Protein AF-A0A7W0H669-F1 (afdb_monomer_lite)

Structure (mmCIF, N/CA/C/O backbone):
data_AF-A0A7W0H669-F1
#
_entry.id   AF-A0A7W0H669-F1
#
loop_
_atom_site.group_PDB
_atom_site.id
_atom_site.type_symbol
_atom_site.label_atom_id
_atom_site.label_alt_id
_atom_site.label_comp_id
_atom_site.label_asym_id
_atom_site.label_entity_id
_atom_site.label_seq_id
_atom_site.pdbx_PDB_ins_code
_atom_site.Cartn_x
_atom_site.Cartn_y
_atom_site.Cartn_z
_atom_site.occupancy
_atom_site.B_iso_or_equiv
_atom_site.auth_seq_id
_atom_site.auth_comp_id
_atom_site.auth_asym_id
_atom_site.auth_atom_id
_atom_site.pdbx_PDB_model_num
ATOM 1 N N . MET A 1 1 ? -6.456 2.709 16.620 1.00 79.56 1 MET A N 1
ATOM 2 C CA . MET A 1 1 ? -5.161 3.403 16.438 1.00 79.56 1 MET A CA 1
ATOM 3 C C . MET A 1 1 ? -5.069 3.803 14.974 1.00 79.56 1 MET A C 1
ATOM 5 O O . MET A 1 1 ? -5.451 2.984 14.152 1.00 79.56 1 MET A O 1
ATOM 9 N N . SER A 1 2 ? -4.630 5.015 14.636 1.00 91.81 2 SER A N 1
ATOM 10 C CA . SER A 1 2 ? -4.296 5.385 13.251 1.00 91.81 2 SER A CA 1
ATOM 11 C C . SER A 1 2 ? -2.780 5.492 13.104 1.00 91.81 2 SER A C 1
ATOM 13 O O . SER A 1 2 ? -2.094 5.859 14.061 1.00 91.81 2 SER A O 1
ATOM 15 N N . ALA A 1 3 ? -2.248 5.137 11.936 1.00 96.81 3 ALA A N 1
ATOM 16 C CA . ALA A 1 3 ? -0.810 5.154 11.680 1.00 96.81 3 ALA A CA 1
ATOM 17 C C . ALA A 1 3 ? -0.467 5.924 10.400 1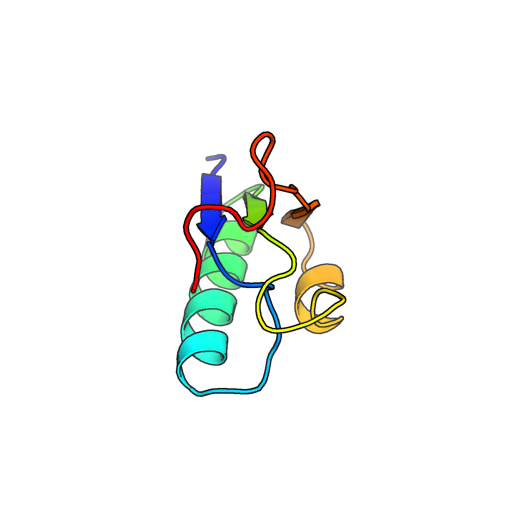.00 96.81 3 ALA A C 1
ATOM 19 O O . ALA A 1 3 ? -1.190 5.861 9.409 1.00 96.81 3 ALA A O 1
ATOM 20 N N . LEU A 1 4 ? 0.680 6.605 10.422 1.00 96.62 4 LEU A N 1
ATOM 21 C CA . LEU A 1 4 ? 1.297 7.222 9.251 1.00 96.62 4 LEU A CA 1
ATOM 22 C C . LEU A 1 4 ? 2.593 6.480 8.927 1.00 96.62 4 LEU A C 1
ATOM 24 O O . LEU A 1 4 ? 3.496 6.400 9.761 1.00 96.62 4 LEU A O 1
ATOM 28 N N . VAL A 1 5 ? 2.700 5.978 7.702 1.00 94.81 5 VAL A N 1
ATOM 29 C CA . VAL A 1 5 ? 3.922 5.373 7.171 1.00 94.81 5 VAL A CA 1
ATOM 30 C C . VAL A 1 5 ? 4.485 6.297 6.099 1.00 94.81 5 VAL A C 1
ATOM 32 O O . VAL A 1 5 ? 3.778 6.677 5.171 1.00 94.81 5 VAL A O 1
ATOM 35 N N . VAL A 1 6 ? 5.763 6.662 6.216 1.00 93.81 6 VAL A N 1
ATOM 36 C CA . VAL A 1 6 ? 6.441 7.552 5.262 1.00 93.81 6 VAL A CA 1
ATOM 37 C C . VAL A 1 6 ? 7.551 6.796 4.544 1.00 93.81 6 VAL A C 1
ATOM 39 O O . VAL A 1 6 ? 8.426 6.209 5.179 1.00 93.81 6 VAL A O 1
ATOM 42 N N . SER A 1 7 ? 7.535 6.837 3.213 1.00 89.62 7 SER A N 1
ATOM 43 C CA . SER A 1 7 ? 8.532 6.197 2.358 1.00 89.62 7 SER A CA 1
ATOM 44 C C . SER A 1 7 ? 9.105 7.171 1.330 1.00 89.62 7 SER A C 1
ATOM 46 O O . SER A 1 7 ? 8.384 7.881 0.634 1.00 89.62 7 SER A O 1
ATOM 48 N N . SER A 1 8 ? 10.428 7.162 1.170 1.00 87.88 8 SER A N 1
ATOM 49 C CA . SER A 1 8 ? 11.110 7.875 0.082 1.00 87.88 8 SER A CA 1
ATOM 50 C C . SER A 1 8 ? 11.094 7.122 -1.252 1.00 87.88 8 SER A C 1
A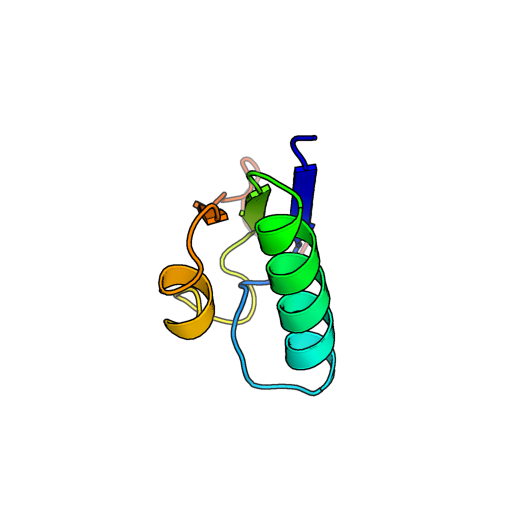TOM 52 O O . SER A 1 8 ? 11.663 7.617 -2.221 1.00 87.88 8 SER A O 1
ATOM 54 N N . TYR A 1 9 ? 10.457 5.951 -1.299 1.00 85.50 9 TYR A N 1
ATOM 55 C CA . TYR A 1 9 ? 10.305 5.094 -2.472 1.00 85.50 9 TYR A CA 1
ATOM 56 C C . TYR A 1 9 ? 8.828 4.822 -2.729 1.00 85.50 9 TYR A C 1
ATOM 58 O O . TYR A 1 9 ? 8.045 4.707 -1.778 1.00 85.50 9 TYR A O 1
ATOM 66 N N . ALA A 1 10 ? 8.477 4.644 -3.998 1.00 87.69 10 ALA A N 1
ATOM 67 C CA . ALA A 1 10 ? 7.171 4.145 -4.380 1.00 87.69 10 ALA A CA 1
ATOM 68 C C . ALA A 1 10 ? 6.942 2.750 -3.760 1.00 87.69 10 ALA A C 1
ATOM 70 O O . ALA A 1 10 ? 7.859 1.920 -3.770 1.00 87.69 10 ALA A O 1
ATOM 71 N N . PRO A 1 11 ? 5.747 2.477 -3.207 1.00 83.94 11 PRO A N 1
ATOM 72 C CA . PRO A 1 11 ? 5.395 1.170 -2.672 1.00 83.94 11 PRO A CA 1
ATOM 73 C C . PRO A 1 11 ? 5.163 0.189 -3.827 1.00 83.94 11 PRO A C 1
ATOM 75 O O . PRO A 1 11 ? 4.034 -0.055 -4.230 1.00 83.94 11 PRO A O 1
ATOM 78 N N . ALA A 1 12 ? 6.252 -0.340 -4.381 1.00 85.81 12 ALA A N 1
ATOM 79 C CA . ALA A 1 12 ? 6.261 -1.274 -5.502 1.00 85.81 12 ALA A CA 1
ATOM 80 C C . ALA A 1 12 ? 6.825 -2.633 -5.065 1.00 85.81 12 ALA A C 1
ATOM 82 O O . ALA A 1 12 ? 7.917 -2.672 -4.490 1.00 85.81 12 ALA A O 1
ATOM 83 N N . LEU A 1 13 ? 6.131 -3.747 -5.330 1.00 78.62 13 LEU A N 1
ATOM 84 C CA . LEU A 1 13 ? 6.645 -5.085 -5.027 1.00 78.62 13 LEU A CA 1
ATOM 85 C C . LEU A 1 13 ? 7.617 -5.514 -6.135 1.00 78.62 13 LEU A C 1
ATOM 87 O O . LEU A 1 13 ? 7.222 -5.942 -7.209 1.00 78.62 13 LEU A O 1
ATOM 91 N N . GLY A 1 14 ? 8.919 -5.381 -5.882 1.00 67.75 14 GLY A N 1
ATOM 92 C CA . GLY A 1 14 ? 9.942 -5.79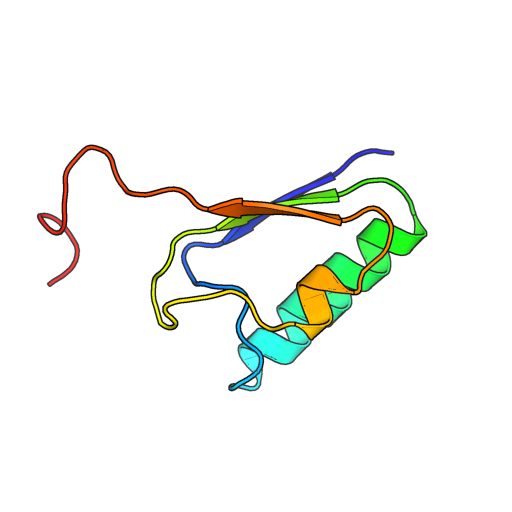0 -6.860 1.00 67.75 14 GLY A CA 1
ATOM 93 C C . GLY A 1 14 ? 11.321 -6.096 -6.279 1.00 67.75 14 GLY A C 1
ATOM 94 O O . GLY A 1 14 ? 12.233 -6.462 -7.010 1.00 67.75 14 GLY A O 1
ATOM 95 N N . THR A 1 15 ? 11.502 -5.947 -4.962 1.00 63.72 15 THR A N 1
ATOM 96 C CA . THR A 1 15 ? 12.764 -6.219 -4.253 1.00 63.72 15 THR A CA 1
ATOM 97 C C . THR A 1 15 ? 12.475 -6.749 -2.844 1.00 63.72 15 THR A C 1
ATOM 99 O O . THR A 1 15 ? 11.410 -6.478 -2.290 1.00 63.72 15 THR A O 1
ATOM 102 N N . GLY A 1 16 ? 13.416 -7.458 -2.206 1.00 64.94 16 GLY A N 1
ATOM 103 C CA . GLY A 1 16 ? 13.219 -7.994 -0.845 1.00 64.94 16 GLY A CA 1
ATOM 104 C C . GLY A 1 16 ? 12.856 -6.930 0.209 1.00 64.94 16 GLY A C 1
ATOM 105 O O . GLY A 1 16 ? 12.087 -7.195 1.132 1.00 64.94 16 GLY A O 1
ATOM 106 N N . ARG A 1 17 ? 13.323 -5.684 0.032 1.00 69.00 17 ARG A N 1
ATOM 107 C CA . ARG A 1 17 ? 12.938 -4.533 0.871 1.00 69.00 17 ARG A CA 1
ATOM 108 C C . ARG A 1 17 ? 11.448 -4.196 0.745 1.00 69.00 17 ARG A C 1
ATOM 110 O O . ARG A 1 17 ? 10.826 -3.844 1.745 1.00 69.00 17 ARG A O 1
ATOM 117 N N . ALA A 1 18 ? 10.877 -4.333 -0.450 1.00 74.44 18 ALA A N 1
ATOM 118 C CA . ALA A 1 18 ? 9.472 -4.037 -0.705 1.00 74.44 18 ALA A CA 1
ATOM 119 C C . ALA A 1 18 ? 8.521 -5.001 0.016 1.00 74.44 18 ALA A C 1
ATOM 121 O O . ALA A 1 18 ? 7.493 -4.567 0.535 1.00 74.44 18 ALA A O 1
ATOM 122 N N . ALA A 1 19 ? 8.896 -6.281 0.122 1.00 80.81 19 ALA A N 1
ATOM 123 C CA . ALA A 1 19 ? 8.111 -7.283 0.842 1.00 80.81 19 ALA A CA 1
ATOM 124 C C . ALA A 1 19 ? 7.984 -6.946 2.339 1.00 80.81 19 ALA A C 1
ATOM 126 O O . ALA A 1 19 ? 6.918 -7.104 2.934 1.00 80.81 19 ALA A O 1
ATOM 127 N N . ARG A 1 20 ? 9.054 -6.408 2.943 1.00 86.25 20 ARG A N 1
ATOM 128 C CA . ARG A 1 20 ? 9.051 -5.988 4.351 1.00 86.25 20 ARG A CA 1
ATOM 129 C C . ARG A 1 20 ? 8.115 -4.808 4.595 1.00 86.25 20 ARG A C 1
ATOM 131 O O . ARG A 1 20 ? 7.308 -4.858 5.520 1.00 86.25 20 ARG A O 1
ATOM 138 N N . SER A 1 21 ? 8.223 -3.757 3.782 1.00 90.25 21 SER A N 1
ATOM 139 C CA . SER A 1 21 ? 7.351 -2.582 3.895 1.00 90.25 21 SER A CA 1
ATOM 140 C C . SER A 1 21 ? 5.881 -2.957 3.721 1.00 90.25 21 SER A C 1
ATOM 142 O O . SER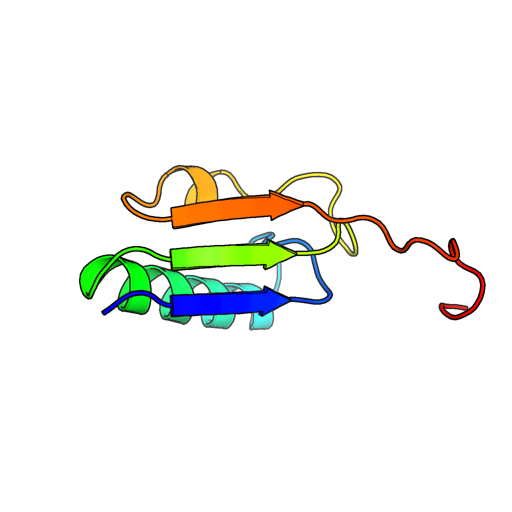 A 1 21 ? 5.048 -2.504 4.502 1.00 90.25 21 SER A O 1
ATOM 144 N N . TYR A 1 22 ? 5.581 -3.851 2.776 1.00 92.81 22 TYR A N 1
ATOM 145 C CA . TYR A 1 22 ? 4.224 -4.336 2.548 1.00 92.81 22 TYR A CA 1
ATOM 146 C C . TYR A 1 22 ? 3.672 -5.080 3.765 1.00 92.81 22 TYR A C 1
ATOM 148 O O . TYR A 1 22 ? 2.577 -4.773 4.231 1.00 92.81 22 TYR A O 1
ATOM 156 N N . GLY A 1 23 ? 4.451 -6.009 4.331 1.00 93.75 23 GLY A N 1
ATOM 157 C CA . GLY A 1 23 ? 4.048 -6.754 5.524 1.00 93.75 23 GLY A CA 1
ATOM 158 C C . GLY A 1 23 ? 3.745 -5.848 6.721 1.00 93.75 23 GLY A C 1
ATOM 159 O O . GLY A 1 23 ? 2.752 -6.061 7.412 1.00 93.75 23 GLY A O 1
ATOM 160 N N . ILE A 1 24 ? 4.552 -4.802 6.928 1.00 94.12 24 ILE A N 1
ATOM 161 C CA . ILE A 1 24 ? 4.327 -3.815 7.996 1.00 94.12 24 ILE A CA 1
ATOM 162 C C . ILE A 1 24 ? 3.029 -3.039 7.756 1.00 94.12 24 ILE A C 1
ATOM 164 O O . ILE A 1 24 ? 2.204 -2.947 8.660 1.00 94.12 24 ILE A O 1
ATOM 168 N N . VAL A 1 25 ? 2.827 -2.503 6.549 1.00 95.81 25 VAL A N 1
ATOM 169 C CA . VAL A 1 25 ? 1.627 -1.718 6.211 1.00 95.81 25 VAL A CA 1
ATOM 170 C C . VAL A 1 25 ? 0.366 -2.567 6.347 1.00 95.81 25 VAL A C 1
ATOM 172 O O . VAL A 1 25 ? -0.591 -2.130 6.977 1.00 95.81 25 VAL A O 1
ATOM 175 N N . ARG A 1 26 ? 0.389 -3.810 5.853 1.00 95.88 26 ARG A N 1
ATOM 176 C CA . ARG A 1 26 ? -0.706 -4.774 6.018 1.00 95.88 26 ARG A CA 1
ATOM 177 C C . ARG A 1 26 ? -1.014 -5.048 7.494 1.00 95.88 26 ARG A C 1
ATOM 179 O O . ARG A 1 26 ? -2.179 -5.061 7.877 1.00 95.88 26 ARG A O 1
ATOM 186 N N . ALA A 1 27 ? 0.006 -5.285 8.320 1.00 96.00 27 ALA A N 1
ATOM 187 C CA . ALA A 1 27 ? -0.192 -5.559 9.743 1.00 96.00 27 ALA A CA 1
ATOM 188 C C . ALA A 1 27 ? -0.770 -4.345 10.488 1.00 96.00 27 ALA A C 1
ATOM 190 O O . ALA A 1 27 ? -1.645 -4.503 11.335 1.00 96.00 27 ALA A O 1
ATOM 191 N N . LEU A 1 28 ? -0.319 -3.134 10.145 1.00 96.44 28 LEU A N 1
ATOM 192 C CA . LEU A 1 28 ? -0.875 -1.897 10.689 1.00 96.44 28 LEU A CA 1
ATOM 193 C C . LEU A 1 28 ? -2.331 -1.697 10.254 1.00 96.44 28 LEU A C 1
ATOM 195 O O . LEU A 1 28 ? -3.159 -1.382 11.103 1.00 96.44 28 LEU A O 1
ATOM 199 N N . ALA A 1 29 ? -2.650 -1.957 8.983 1.00 96.62 29 ALA A N 1
ATOM 200 C CA . ALA A 1 29 ? -4.005 -1.859 8.437 1.00 96.62 29 ALA A CA 1
ATOM 201 C C . ALA A 1 29 ? -4.996 -2.793 9.152 1.00 96.62 29 ALA A C 1
ATOM 203 O O . ALA A 1 29 ? -6.130 -2.410 9.431 1.00 96.62 29 ALA A O 1
ATOM 204 N N . ALA A 1 30 ? -4.545 -3.991 9.539 1.00 95.94 30 ALA A N 1
ATOM 205 C CA . ALA A 1 30 ? -5.343 -4.917 10.342 1.00 95.94 30 ALA A CA 1
ATOM 206 C C . ALA A 1 30 ? -5.637 -4.398 11.767 1.00 95.94 30 ALA A C 1
ATOM 208 O O . ALA A 1 30 ? -6.612 -4.821 12.384 1.00 95.94 30 ALA A O 1
ATOM 209 N N . ALA A 1 31 ? -4.811 -3.489 12.296 1.00 96.12 31 ALA A N 1
ATOM 210 C CA . ALA A 1 31 ? -4.995 -2.871 13.611 1.00 96.12 31 ALA A CA 1
ATOM 211 C C . ALA A 1 31 ? -5.742 -1.521 13.558 1.00 96.12 31 ALA A C 1
ATOM 213 O O . ALA A 1 31 ? -6.191 -1.014 14.593 1.00 96.12 31 ALA A O 1
ATOM 214 N N . GLY A 1 32 ? -5.866 -0.916 12.376 1.00 96.12 32 GLY A N 1
ATOM 215 C CA . GLY A 1 32 ? -6.564 0.345 12.163 1.00 96.12 32 GLY A CA 1
ATOM 216 C C . GLY A 1 32 ? -6.122 1.066 10.886 1.00 96.12 32 GLY A C 1
ATOM 217 O O . GLY A 1 32 ? -5.242 0.591 10.178 1.00 96.12 32 GLY A O 1
ATOM 218 N N . PRO A 1 33 ? -6.726 2.223 10.571 1.00 97.25 33 PRO A N 1
ATOM 219 C CA . PRO A 1 33 ? -6.460 2.930 9.323 1.00 97.25 33 PRO A CA 1
ATOM 220 C C . PRO A 1 33 ? -5.006 3.406 9.212 1.00 97.25 33 PRO A C 1
ATOM 222 O O . PRO A 1 33 ? -4.415 3.895 10.183 1.00 97.25 33 PRO A O 1
ATOM 225 N N . VAL A 1 34 ? -4.461 3.304 8.000 1.00 98.06 34 VAL A N 1
ATOM 226 C CA . VAL A 1 34 ? -3.087 3.685 7.663 1.00 98.06 34 VAL A CA 1
ATOM 227 C C . VAL A 1 34 ? -3.080 4.690 6.521 1.00 98.06 34 VAL A C 1
ATOM 229 O O . VAL A 1 34 ? -3.579 4.414 5.432 1.00 98.06 34 VAL A O 1
ATOM 232 N N . ASP A 1 35 ? -2.418 5.819 6.741 1.00 97.94 35 ASP A N 1
ATOM 233 C CA . ASP A 1 35 ? -2.000 6.711 5.667 1.00 97.94 35 ASP A CA 1
ATOM 234 C C . ASP A 1 35 ? -0.563 6.357 5.263 1.00 97.94 35 ASP A C 1
ATOM 236 O O . ASP A 1 35 ? 0.355 6.363 6.087 1.00 97.94 35 ASP A O 1
ATOM 240 N N . LEU A 1 36 ? -0.350 6.029 3.990 1.00 95.69 36 LEU A N 1
ATOM 241 C CA . LEU A 1 36 ? 0.964 5.732 3.427 1.00 95.69 36 LEU A CA 1
ATOM 242 C C . LEU A 1 36 ? 1.389 6.870 2.498 1.00 95.69 36 LEU A C 1
ATOM 244 O O . LEU A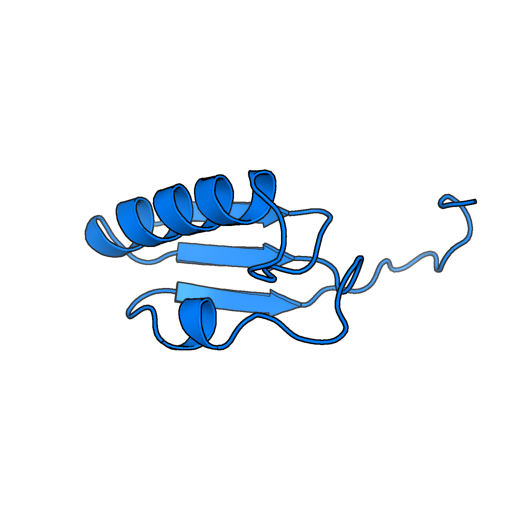 1 36 ? 0.951 6.970 1.353 1.00 95.69 36 LEU A O 1
ATOM 248 N N . LEU A 1 37 ? 2.276 7.719 3.008 1.00 95.06 37 LEU A N 1
ATOM 249 C CA . LEU A 1 37 ? 2.891 8.815 2.275 1.00 95.06 37 LEU A CA 1
ATOM 250 C C . LEU A 1 37 ? 4.129 8.313 1.535 1.00 95.06 37 LEU A C 1
ATOM 252 O O . LEU A 1 37 ? 5.055 7.778 2.149 1.00 95.06 37 LEU A O 1
ATOM 256 N N . HIS A 1 38 ? 4.177 8.515 0.223 1.00 91.31 38 HIS A N 1
ATOM 257 C CA . HIS A 1 38 ? 5.290 8.042 -0.587 1.00 91.31 38 HIS A CA 1
ATOM 258 C C . HIS A 1 38 ? 5.667 9.005 -1.709 1.00 91.31 38 HIS A C 1
ATOM 260 O O . HIS A 1 38 ? 4.842 9.752 -2.230 1.00 91.31 38 HIS A O 1
ATOM 266 N N . THR A 1 39 ? 6.926 8.955 -2.137 1.00 88.81 39 THR A N 1
ATOM 267 C CA . THR A 1 39 ? 7.337 9.562 -3.411 1.00 88.81 39 THR A CA 1
ATOM 268 C C . THR A 1 39 ? 7.101 8.583 -4.567 1.00 88.81 39 THR A C 1
ATOM 270 O O . THR A 1 39 ? 6.837 7.399 -4.354 1.00 88.81 39 THR A O 1
ATOM 273 N N . ARG A 1 40 ? 7.225 9.045 -5.815 1.00 87.25 40 ARG A N 1
ATOM 274 C CA . ARG A 1 40 ? 7.203 8.179 -7.015 1.00 87.25 40 ARG A CA 1
ATOM 275 C C . ARG A 1 40 ? 8.599 7.686 -7.425 1.00 87.25 40 ARG A C 1
ATOM 277 O O . ARG A 1 40 ? 8.872 7.455 -8.598 1.00 87.25 40 ARG A O 1
ATOM 284 N N . PHE A 1 41 ? 9.531 7.604 -6.476 1.00 84.00 41 PHE A N 1
ATOM 285 C CA . PHE A 1 41 ? 10.898 7.176 -6.764 1.00 84.00 41 PHE A CA 1
ATOM 286 C C . PHE A 1 41 ? 10.988 5.648 -6.875 1.00 84.00 41 PHE A C 1
ATOM 288 O O . PHE A 1 41 ? 10.466 4.932 -6.023 1.00 84.00 41 PHE A O 1
ATOM 295 N N . GLY A 1 42 ? 11.660 5.148 -7.913 1.00 81.38 42 GLY A N 1
ATOM 296 C CA . GLY A 1 42 ? 11.843 3.714 -8.172 1.00 81.38 42 GLY A CA 1
ATOM 297 C C . GLY A 1 42 ? 10.705 3.038 -8.948 1.00 81.38 42 GLY A C 1
ATOM 298 O O . GLY A 1 42 ? 10.964 2.044 -9.617 1.00 81.38 42 GLY A O 1
ATOM 299 N N . ALA A 1 43 ? 9.483 3.582 -8.925 1.00 83.56 43 ALA A N 1
ATOM 300 C CA . ALA A 1 43 ? 8.367 3.124 -9.756 1.00 83.56 43 ALA A CA 1
ATOM 301 C C . ALA A 1 43 ? 7.354 4.260 -10.017 1.00 83.56 43 ALA A C 1
ATOM 303 O O . ALA A 1 43 ? 7.142 5.096 -9.135 1.00 83.56 43 ALA A O 1
ATOM 304 N N . PRO A 1 44 ? 6.703 4.296 -11.198 1.00 80.56 44 PRO A N 1
ATOM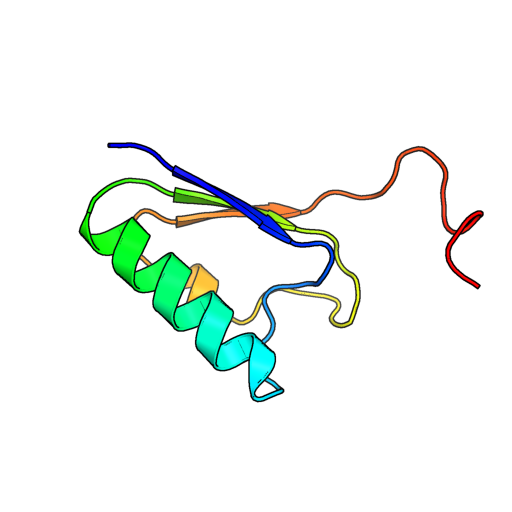 305 C CA . PRO A 1 44 ? 5.770 5.366 -11.558 1.00 80.56 44 PRO A CA 1
ATOM 306 C C . PRO A 1 44 ? 4.444 5.301 -10.786 1.00 80.56 44 PRO A C 1
ATOM 308 O O . PRO A 1 44 ? 3.832 6.343 -10.547 1.00 80.56 44 PRO A O 1
ATOM 311 N N . HIS A 1 45 ? 4.028 4.100 -10.374 1.00 82.88 45 HIS A N 1
ATOM 312 C CA . HIS A 1 45 ? 2.780 3.840 -9.658 1.00 82.88 45 HIS A CA 1
ATOM 313 C C . HIS A 1 45 ? 3.019 2.860 -8.496 1.00 82.88 45 HIS A C 1
ATOM 315 O O . HIS A 1 45 ? 3.941 2.041 -8.586 1.00 82.88 45 HIS A O 1
ATOM 321 N N . PRO A 1 46 ? 2.230 2.955 -7.409 1.00 86.12 46 PRO A N 1
ATOM 322 C CA . PRO A 1 46 ? 2.124 1.907 -6.399 1.00 86.12 46 PRO A CA 1
ATOM 323 C C . PRO A 1 46 ? 1.803 0.543 -7.010 1.00 86.12 46 PRO A C 1
ATOM 325 O O . PRO A 1 46 ? 1.170 0.449 -8.059 1.00 86.12 46 PRO A O 1
ATOM 328 N N . ASP A 1 47 ? 2.219 -0.515 -6.327 1.00 90.62 47 ASP A N 1
ATOM 329 C CA . ASP A 1 47 ? 1.782 -1.864 -6.656 1.00 90.62 47 ASP A CA 1
ATOM 330 C C . ASP A 1 47 ? 0.290 -2.040 -6.318 1.00 90.62 47 ASP A C 1
ATOM 332 O O . ASP A 1 47 ? -0.115 -1.657 -5.209 1.00 90.62 47 ASP A O 1
ATOM 336 N N . PRO A 1 48 ? -0.512 -2.675 -7.194 1.00 91.19 48 PRO A N 1
ATOM 337 C CA . PRO A 1 48 ? -1.926 -2.949 -6.932 1.00 91.19 48 PRO A CA 1
ATOM 338 C C . PRO A 1 48 ? -2.183 -3.690 -5.613 1.00 91.19 48 PRO A C 1
ATOM 340 O O . PRO A 1 48 ? -3.244 -3.542 -5.012 1.00 91.19 48 PRO A O 1
ATOM 343 N N . ALA A 1 49 ? -1.211 -4.458 -5.108 1.00 92.19 49 ALA A N 1
ATOM 344 C CA . ALA A 1 49 ? -1.333 -5.136 -3.823 1.00 92.19 49 ALA A CA 1
ATOM 345 C C . ALA A 1 49 ? -1.503 -4.172 -2.637 1.00 92.19 49 ALA A C 1
ATOM 347 O O . ALA A 1 49 ? -2.122 -4.556 -1.645 1.00 92.19 49 ALA A O 1
ATOM 348 N N . TYR A 1 50 ? -0.951 -2.954 -2.708 1.00 91.75 50 TYR A N 1
ATOM 349 C CA . TYR A 1 50 ? -1.179 -1.917 -1.694 1.00 91.75 50 TYR A CA 1
ATOM 350 C C . TYR A 1 50 ? -2.551 -1.264 -1.856 1.00 91.75 50 TYR A C 1
ATOM 352 O O . TYR A 1 50 ? -3.185 -0.953 -0.853 1.00 91.75 50 TYR A O 1
ATOM 360 N N . GLU A 1 51 ? -3.010 -1.075 -3.094 1.00 90.88 51 GLU A N 1
ATOM 361 C CA . GLU A 1 51 ? -4.337 -0.520 -3.394 1.00 90.88 51 GLU A CA 1
ATOM 362 C C . GLU A 1 51 ? -5.464 -1.459 -2.946 1.00 90.88 51 GLU A C 1
ATOM 364 O O . GLU A 1 51 ? -6.532 -1.002 -2.552 1.00 90.88 51 GLU A O 1
ATOM 369 N N . ALA A 1 52 ? -5.204 -2.768 -2.942 1.00 94.06 52 ALA A N 1
ATOM 370 C CA . ALA A 1 52 ? -6.126 -3.791 -2.462 1.00 94.06 52 ALA A CA 1
ATOM 371 C C . ALA A 1 52 ? -6.180 -3.933 -0.925 1.00 94.06 52 ALA A C 1
ATOM 373 O O . ALA A 1 52 ? -6.935 -4.767 -0.425 1.00 94.06 52 ALA A O 1
ATOM 374 N N . LEU A 1 53 ? -5.367 -3.192 -0.157 1.00 94.75 53 LEU A N 1
ATOM 375 C CA . LEU A 1 53 ? -5.421 -3.244 1.306 1.00 94.75 53 LEU A CA 1
ATOM 376 C C . LEU A 1 53 ? -6.550 -2.359 1.840 1.00 94.75 53 LEU A C 1
ATOM 378 O O . LEU A 1 53 ? -6.466 -1.129 1.811 1.00 94.75 53 LEU A O 1
ATOM 382 N N . ASP A 1 54 ? -7.560 -2.993 2.430 1.00 94.62 54 ASP A N 1
ATOM 383 C CA . ASP A 1 54 ? -8.597 -2.281 3.169 1.00 94.62 54 ASP A CA 1
ATOM 384 C C . ASP A 1 54 ? -7.993 -1.454 4.311 1.00 94.62 54 ASP A C 1
ATOM 386 O O . ASP A 1 54 ? -7.111 -1.899 5.048 1.00 94.62 54 ASP A O 1
ATOM 390 N N . GLY A 1 55 ? -8.476 -0.221 4.460 1.00 94.44 55 GLY A N 1
ATOM 391 C CA . GLY A 1 55 ? -8.008 0.696 5.500 1.00 94.44 55 GLY A CA 1
ATOM 392 C C . GLY A 1 55 ? -6.677 1.391 5.198 1.00 94.44 55 GLY A C 1
ATOM 393 O O . GLY A 1 55 ? -6.210 2.148 6.049 1.00 94.44 55 GLY A O 1
ATOM 394 N N . VAL A 1 56 ? -6.090 1.203 4.009 1.00 97.19 56 VAL A N 1
ATOM 395 C CA . VAL A 1 56 ? -4.889 1.930 3.566 1.00 97.19 56 VAL A CA 1
ATOM 396 C C . VAL A 1 56 ? -5.257 3.049 2.595 1.00 97.19 56 VAL A C 1
ATOM 398 O O . VAL A 1 56 ? -5.991 2.848 1.632 1.00 97.19 56 VAL A O 1
ATOM 401 N N . ARG A 1 57 ? -4.714 4.248 2.821 1.00 97.06 57 ARG A N 1
ATOM 402 C CA . ARG A 1 57 ? -4.800 5.383 1.892 1.00 97.06 57 ARG A CA 1
ATOM 403 C C . ARG A 1 57 ? -3.412 5.764 1.402 1.00 97.06 57 ARG A C 1
ATOM 405 O O . ARG A 1 57 ? -2.515 6.021 2.201 1.00 97.06 57 ARG A O 1
ATOM 412 N N . LEU A 1 58 ? -3.239 5.804 0.085 1.00 95.25 58 LEU A N 1
ATOM 413 C CA . LEU A 1 58 ? -1.970 6.133 -0.560 1.00 95.25 58 LEU A CA 1
ATOM 414 C C . LEU A 1 58 ? -1.904 7.624 -0.884 1.00 95.25 58 LEU A C 1
ATOM 416 O O . LEU A 1 58 ? -2.770 8.160 -1.573 1.00 95.25 58 LEU A O 1
ATOM 420 N N . HIS A 1 59 ? -0.836 8.276 -0.431 1.00 94.75 59 HIS A N 1
ATOM 421 C CA . HIS A 1 59 ? -0.576 9.692 -0.671 1.00 94.75 59 HIS A CA 1
ATOM 422 C C . HIS A 1 59 ? 0.732 9.843 -1.438 1.00 94.75 59 HIS A C 1
ATOM 424 O O . HIS A 1 59 ? 1.823 9.814 -0.864 1.00 94.75 59 HIS A O 1
ATOM 430 N N . ALA A 1 60 ? 0.624 10.009 -2.754 1.00 92.00 60 ALA A N 1
ATOM 431 C CA . ALA A 1 60 ? 1.778 10.295 -3.591 1.00 92.00 60 ALA A CA 1
ATOM 432 C C . ALA A 1 60 ? 2.168 11.774 -3.461 1.00 92.00 60 ALA A C 1
ATOM 434 O O . ALA A 1 60 ? 1.370 12.660 -3.765 1.00 92.00 60 ALA A O 1
ATOM 435 N N . VAL A 1 61 ? 3.415 12.043 -3.080 1.00 89.75 61 VAL A N 1
ATOM 436 C CA . VAL A 1 61 ? 3.972 13.398 -3.003 1.00 89.75 61 VAL A CA 1
ATOM 437 C C . VAL A 1 61 ? 5.181 13.568 -3.910 1.00 89.75 61 VAL A C 1
ATOM 439 O O . VAL A 1 61 ? 6.024 12.682 -4.066 1.00 89.75 61 VAL A O 1
ATOM 442 N N . SER A 1 62 ? 5.276 14.747 -4.512 1.00 82.56 62 SER A N 1
ATOM 443 C CA . SER A 1 62 ? 6.461 15.226 -5.214 1.00 82.56 62 SER A CA 1
ATOM 444 C C . SER A 1 62 ? 7.236 16.175 -4.305 1.00 82.56 62 SER A C 1
ATOM 446 O O . SER A 1 62 ? 6.671 16.837 -3.433 1.00 82.56 62 SER A O 1
ATOM 448 N N . ASN A 1 63 ? 8.557 16.243 -4.474 1.00 73.38 63 ASN A N 1
ATOM 449 C CA . ASN A 1 63 ? 9.319 17.226 -3.723 1.00 73.38 63 ASN A CA 1
ATOM 450 C C . ASN A 1 63 ? 9.045 18.636 -4.277 1.00 73.38 63 ASN A C 1
ATOM 452 O O . ASN A 1 63 ? 8.994 18.862 -5.482 1.00 73.38 63 ASN A O 1
ATOM 456 N N . SER A 1 64 ? 8.898 19.619 -3.392 1.00 72.12 64 SER A N 1
ATOM 457 C CA . SER A 1 64 ? 8.647 21.008 -3.802 1.00 72.12 64 SER A CA 1
ATOM 458 C C . SER A 1 64 ? 9.860 21.675 -4.464 1.00 72.12 64 SER A C 1
ATOM 460 O O . SER A 1 64 ? 9.730 22.714 -5.103 1.00 72.12 64 SER A O 1
ATOM 462 N N . ARG A 1 65 ? 11.057 21.092 -4.309 1.00 68.06 65 ARG A N 1
ATOM 463 C CA . ARG A 1 65 ? 12.335 21.661 -4.771 1.00 68.06 65 ARG A CA 1
ATOM 464 C C . ARG A 1 65 ? 12.927 20.981 -6.014 1.00 68.06 65 ARG A C 1
ATOM 466 O O . ARG A 1 65 ? 14.048 21.321 -6.395 1.00 68.06 65 ARG A O 1
ATOM 473 N N . GLY A 1 66 ? 12.197 20.065 -6.655 1.00 61.97 66 GLY A N 1
ATOM 474 C CA . GLY A 1 66 ? 12.660 19.314 -7.830 1.00 61.97 66 GLY A CA 1
ATOM 475 C C . GLY A 1 66 ? 13.883 18.427 -7.552 1.00 61.97 66 GLY A C 1
ATOM 476 O O . GLY A 1 66 ? 14.387 18.354 -6.432 1.00 61.97 66 GLY A O 1
ATOM 477 N N . ALA A 1 67 ? 14.418 17.765 -8.579 1.00 56.34 67 ALA A N 1
ATOM 478 C CA . ALA A 1 67 ? 15.540 16.815 -8.490 1.00 56.34 67 ALA A CA 1
ATOM 479 C C . ALA A 1 67 ? 16.895 17.390 -7.987 1.00 56.34 67 ALA A C 1
ATOM 481 O O . ALA A 1 67 ? 17.898 16.684 -7.989 1.00 56.34 67 ALA A O 1
ATOM 482 N N . ARG A 1 68 ? 16.960 18.643 -7.508 1.00 58.16 68 ARG A N 1
ATOM 483 C CA . ARG A 1 68 ? 18.198 19.373 -7.149 1.00 58.16 68 ARG A CA 1
ATOM 484 C C . ARG A 1 68 ? 19.052 18.775 -6.022 1.00 58.16 68 ARG A C 1
ATOM 486 O O . ARG A 1 68 ? 20.101 19.331 -5.720 1.00 58.16 68 ARG A O 1
ATOM 493 N N . ARG A 1 69 ? 18.626 17.696 -5.367 1.00 56.62 69 ARG A N 1
ATOM 494 C CA . ARG A 1 69 ? 19.408 17.016 -4.316 1.00 56.62 69 ARG A CA 1
ATOM 495 C C . ARG A 1 69 ? 19.431 15.489 -4.461 1.00 56.62 69 ARG A C 1
ATOM 497 O O . ARG A 1 69 ? 19.526 14.793 -3.459 1.00 56.62 69 ARG A O 1
ATOM 504 N N . GLY A 1 70 ? 19.294 14.973 -5.681 1.00 47.66 70 GLY A N 1
ATOM 505 C CA . GLY A 1 70 ? 19.190 13.529 -5.919 1.00 47.66 70 GLY A CA 1
ATOM 506 C C . GLY A 1 70 ? 20.020 12.980 -7.076 1.00 47.66 70 GLY A C 1
ATOM 507 O O . GLY A 1 70 ? 19.638 11.939 -7.600 1.00 47.66 70 GLY A O 1
ATOM 508 N N . LEU A 1 71 ? 21.093 13.667 -7.482 1.00 46.81 71 LEU A N 1
ATOM 509 C CA . LEU A 1 71 ? 22.191 13.083 -8.260 1.00 46.81 71 LEU A CA 1
ATOM 510 C C . LEU A 1 71 ? 23.455 13.131 -7.405 1.00 46.81 71 LEU A C 1
ATOM 512 O O . LEU A 1 71 ? 23.716 14.229 -6.859 1.00 46.81 71 LEU A O 1
#

Sequence (71 aa):
MSALVVSSYAPALGTGRAARSYGIVRALAAAGPVDLLHTRFGAPHPDPAYEALDGVRLHAVSNSRGARRGL

Radius of gyration: 12.41 Å; chains: 1; bounding box: 31×30×28 Å

Foldseek 3Di:
DEEEAEEAEALAPDDPVSVVVLVVCLVRLVVAAYEYEYEHHPHNHHDVSQVPRPRYDYHYDDDPVPCPPPD

Secondary structure (DSSP, 8-state):
--EEEEESS---SSSHHHHHHHHHHHHHHHHS-EEEEE---S-SS--HHHHTSTTEEEEE---TTTTTT--

pLDDT: mean 85.54, std 12.79, range [46.81, 98.06]